Protein AF-A0A7S0QR11-F1 (afdb_monomer)

Nearest PDB structures (foldseek):
  3h2y-assembly1_A  TM=9.291E-01  e=6.447E-08  Bacillus anthracis str. Sterne
  3ec1-assembly2_B  TM=9.408E-01  e=3.119E-07  Geobacillus stearothermophilus
  6g15-assembly2_B  TM=7.613E-01  e=1.145E-02  Staphylococcus aureus subsp. aureus USA300
  6g14-assembly1_B  TM=7.555E-01  e=1.145E-02  Staphylococcus aureus subsp. aureus USA300
  6g15-assembly1_A  TM=7.524E-01  e=3.067E-02  Staphylococcus aureus subsp. aureus USA300

Foldseek 3Di:
DQDPVNVLVVLQVQLVDADEAEQEAELVPRVVRDDLCVCVSNPLHEYEYAHEPPVPDDPPDDPVVSQVVSQVVNCVSHHHNYPYYFYAYPVPRPRVVVVVVD

InterPro domains:
  IPR027417 P-loop containing nucleoside triphosphate hydrolase [G3DSA:3.40.50.300] (6-102)
  IPR027417 P-loop containing nucleoside triphosphate hydrolase [SSF52540] (10-97)
  IPR050896 Mitochondrial lipid metabolism GTPase [PTHR46434] (7-101)

Organism: NCBI:txid233186

pLDDT: mean 90.59, std 8.14, range [51.59, 98.06]

Radius of gyration: 13.82 Å; Cα contacts (8 Å, |Δi|>4): 142; chains: 1; bounding box: 33×37×30 Å

Secondary structure (DSSP, 8-state):
---HHHHHHHHTTGGGS---EEEEEESSSHHHHS-TTHHHHHTT--EEEEEE-GGGS-TT--HHHHHHHHHHHHHHHH---EEEEEE--TTT-TTHHHHHT-

Structure (mmCIF, N/CA/C/O backbone):
data_AF-A0A7S0QR11-F1
#
_entry.id   AF-A0A7S0QR11-F1
#
loop_
_atom_site.group_PDB
_atom_site.id
_atom_site.type_symbol
_atom_site.label_atom_id
_atom_site.label_alt_id
_atom_site.label_comp_id
_atom_site.label_asym_id
_atom_site.label_entity_id
_atom_site.label_seq_id
_atom_site.pdbx_PDB_ins_code
_atom_site.Cartn_x
_atom_site.Cartn_y
_atom_site.Cartn_z
_atom_site.occupancy
_atom_site.B_iso_or_equiv
_atom_site.auth_seq_id
_atom_site.auth_comp_id
_atom_site.auth_asym_id
_atom_site.auth_atom_id
_atom_site.pdbx_PDB_model_num
ATOM 1 N N . SER A 1 1 ? 22.951 -2.111 5.656 1.00 51.59 1 SER A N 1
ATOM 2 C CA . SER A 1 1 ? 21.994 -1.993 4.539 1.00 51.59 1 SER A CA 1
ATOM 3 C C . SER A 1 1 ? 21.884 -3.324 3.823 1.00 51.59 1 SER A C 1
ATOM 5 O O . SER A 1 1 ? 22.902 -3.844 3.385 1.00 51.59 1 SER A O 1
ATOM 7 N N . VAL A 1 2 ? 20.689 -3.913 3.750 1.00 56.50 2 VAL A N 1
ATOM 8 C CA . VAL A 1 2 ? 20.448 -5.098 2.910 1.00 56.50 2 VAL A CA 1
ATOM 9 C C . VAL A 1 2 ? 20.583 -4.653 1.454 1.00 56.50 2 VAL A C 1
ATOM 11 O O . VAL A 1 2 ? 19.963 -3.668 1.060 1.00 56.50 2 VAL A O 1
ATOM 14 N N . SER A 1 3 ? 21.428 -5.311 0.658 1.00 75.31 3 SER A N 1
ATOM 15 C CA . SER A 1 3 ? 21.555 -4.961 -0.760 1.00 75.31 3 SER A CA 1
ATOM 16 C C . SER A 1 3 ? 20.268 -5.318 -1.513 1.00 75.31 3 SER A C 1
ATOM 18 O O . SER A 1 3 ? 19.580 -6.281 -1.164 1.00 75.31 3 SER A O 1
ATOM 20 N N . ALA A 1 4 ? 19.955 -4.592 -2.589 1.00 68.56 4 ALA A N 1
ATOM 21 C CA . ALA A 1 4 ? 18.780 -4.872 -3.419 1.00 68.56 4 ALA A CA 1
ATOM 22 C C . ALA A 1 4 ? 18.723 -6.340 -3.900 1.00 68.56 4 ALA A C 1
ATOM 24 O O . ALA A 1 4 ? 17.645 -6.919 -4.024 1.00 68.56 4 ALA A O 1
ATOM 25 N N . SER A 1 5 ? 19.879 -6.981 -4.118 1.00 74.50 5 SER A N 1
ATOM 26 C CA . SER A 1 5 ? 19.950 -8.394 -4.507 1.00 74.50 5 SER A CA 1
ATOM 27 C C . SER A 1 5 ? 19.612 -9.354 -3.363 1.00 74.50 5 SER A C 1
ATOM 29 O O . SER A 1 5 ? 18.967 -10.373 -3.602 1.00 74.50 5 SER A O 1
ATOM 31 N N . ALA A 1 6 ? 19.993 -9.035 -2.124 1.00 78.69 6 ALA A N 1
ATOM 32 C CA . ALA A 1 6 ? 19.605 -9.816 -0.952 1.00 78.69 6 ALA A CA 1
ATOM 33 C C . ALA A 1 6 ? 18.097 -9.718 -0.685 1.00 78.69 6 ALA A C 1
ATOM 35 O O . ALA A 1 6 ? 17.455 -10.738 -0.451 1.00 78.69 6 ALA A O 1
ATOM 36 N N . PHE A 1 7 ? 17.518 -8.525 -0.828 1.00 75.00 7 PHE A N 1
ATOM 37 C CA . PHE A 1 7 ? 16.076 -8.319 -0.703 1.00 75.00 7 PHE A CA 1
ATOM 38 C C . PHE A 1 7 ? 15.278 -9.123 -1.745 1.00 75.00 7 PHE A C 1
ATOM 40 O O . PHE A 1 7 ? 14.345 -9.843 -1.400 1.00 75.00 7 PHE A O 1
ATOM 47 N N . ARG A 1 8 ? 15.707 -9.100 -3.016 1.00 75.94 8 ARG A N 1
ATOM 48 C CA . ARG A 1 8 ? 15.086 -9.909 -4.082 1.00 75.94 8 ARG A CA 1
ATOM 49 C C . ARG A 1 8 ? 15.140 -11.412 -3.794 1.00 75.94 8 ARG A C 1
ATOM 51 O O . ARG A 1 8 ? 14.172 -12.109 -4.073 1.00 75.94 8 ARG A O 1
ATOM 58 N N . ARG A 1 9 ? 16.240 -11.917 -3.220 1.00 82.19 9 ARG A N 1
ATOM 59 C CA . ARG A 1 9 ? 16.353 -13.338 -2.839 1.00 82.19 9 ARG A CA 1
ATOM 60 C C . ARG A 1 9 ? 15.390 -13.726 -1.721 1.00 82.19 9 ARG A C 1
ATOM 62 O O . ARG A 1 9 ? 14.831 -14.813 -1.784 1.00 82.19 9 ARG A O 1
ATOM 69 N N . LEU A 1 10 ? 15.174 -12.848 -0.740 1.00 82.56 10 LEU A N 1
ATOM 70 C CA . LEU A 1 10 ? 14.216 -13.091 0.345 1.00 82.56 10 LEU A CA 1
ATOM 71 C C . LEU A 1 10 ? 12.773 -13.171 -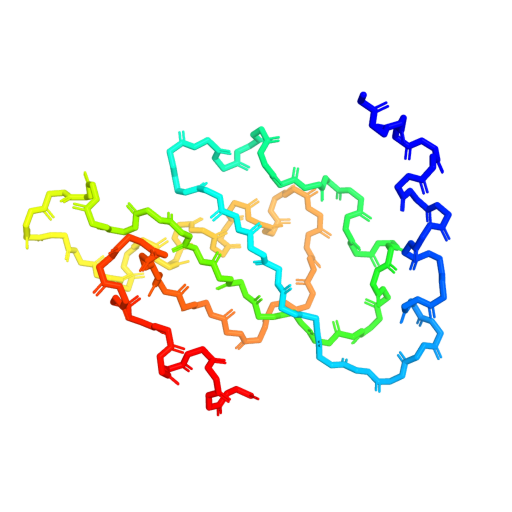0.165 1.00 82.56 10 LEU A C 1
ATOM 73 O O . LEU A 1 10 ? 11.987 -13.955 0.353 1.00 82.56 10 LEU A O 1
ATOM 77 N N . LEU A 1 11 ? 12.438 -12.389 -1.193 1.00 80.12 11 LEU A N 1
ATOM 78 C CA . LEU A 1 11 ? 11.094 -12.366 -1.771 1.00 80.12 11 LEU A CA 1
ATOM 79 C C . LEU A 1 11 ? 10.864 -13.412 -2.866 1.00 80.12 11 LEU A C 1
ATOM 81 O O . LEU A 1 11 ? 9.716 -13.702 -3.184 1.00 80.12 11 LEU A O 1
ATOM 85 N N . ALA A 1 12 ? 11.918 -14.010 -3.426 1.00 81.50 12 ALA A N 1
ATOM 86 C CA . ALA A 1 12 ? 11.794 -15.000 -4.497 1.00 81.50 12 ALA A CA 1
ATOM 87 C C . ALA A 1 12 ? 10.821 -16.163 -4.183 1.00 81.50 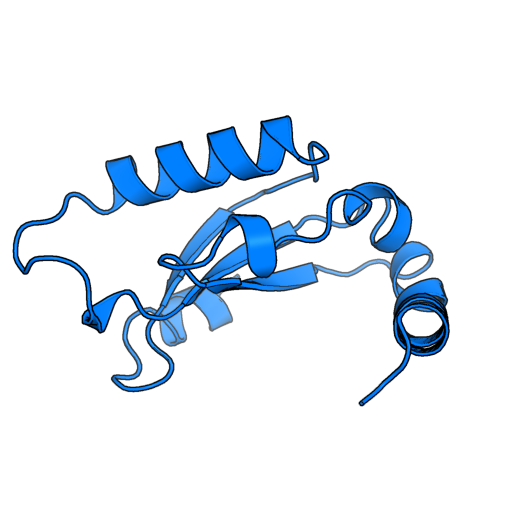12 ALA A C 1
ATOM 89 O O . ALA A 1 12 ? 10.071 -16.545 -5.084 1.00 81.50 12 ALA A O 1
ATOM 90 N N . PRO A 1 13 ? 10.754 -16.703 -2.946 1.00 86.75 13 PRO A N 1
ATOM 91 C CA . PRO A 1 13 ? 9.790 -17.749 -2.605 1.00 86.75 13 PRO A CA 1
ATOM 92 C C . PRO A 1 13 ? 8.336 -17.262 -2.553 1.00 86.75 13 PRO A C 1
ATOM 94 O O . PRO A 1 13 ? 7.436 -18.056 -2.811 1.00 86.75 13 PRO A O 1
ATOM 97 N N . VAL A 1 14 ? 8.095 -15.980 -2.245 1.00 86.62 14 VAL A N 1
ATOM 98 C CA . VAL A 1 14 ? 6.742 -15.417 -2.059 1.00 86.62 14 VAL A CA 1
ATOM 99 C C . VAL A 1 14 ? 5.915 -15.573 -3.330 1.00 86.62 14 VAL A C 1
ATOM 101 O O . VAL A 1 14 ? 4.761 -15.980 -3.262 1.00 86.62 14 VAL A O 1
ATOM 104 N N . ARG A 1 15 ? 6.528 -15.368 -4.502 1.00 86.50 15 ARG A N 1
ATOM 105 C CA . ARG A 1 15 ? 5.881 -15.576 -5.806 1.00 86.50 15 ARG A CA 1
ATOM 106 C C . ARG A 1 15 ? 5.273 -16.972 -5.976 1.00 86.50 15 ARG A C 1
ATOM 108 O O . ARG A 1 15 ? 4.258 -17.109 -6.648 1.00 86.50 15 ARG A O 1
ATOM 115 N N . ALA A 1 16 ? 5.929 -18.005 -5.448 1.00 87.56 16 ALA A N 1
ATOM 116 C CA . ALA A 1 16 ? 5.496 -19.395 -5.602 1.00 87.56 16 ALA A CA 1
ATOM 117 C C . ALA A 1 16 ? 4.482 -19.824 -4.529 1.00 87.56 16 ALA A C 1
ATOM 119 O O . ALA A 1 16 ? 3.856 -20.877 -4.654 1.00 87.56 16 ALA A O 1
ATOM 120 N N . GLN A 1 17 ? 4.329 -19.030 -3.470 1.00 90.06 17 GLN A N 1
ATOM 121 C CA . GLN A 1 17 ? 3.356 -19.273 -2.416 1.00 90.06 17 GLN A CA 1
ATOM 122 C C . GLN A 1 17 ? 2.005 -18.677 -2.804 1.00 90.06 17 GLN A C 1
ATOM 124 O O . GLN A 1 17 ? 1.936 -17.670 -3.503 1.00 90.06 17 GLN A O 1
ATOM 129 N N . ARG A 1 18 ? 0.926 -19.301 -2.324 1.00 91.31 18 ARG A N 1
ATOM 130 C CA . ARG A 1 18 ? -0.418 -18.720 -2.364 1.00 91.31 18 ARG A CA 1
ATOM 131 C C . ARG A 1 18 ? -0.635 -17.943 -1.076 1.00 91.31 18 ARG A C 1
ATOM 133 O O . ARG A 1 18 ? -0.868 -18.551 -0.034 1.00 91.31 18 ARG A O 1
ATOM 140 N N . CYS A 1 19 ? -0.533 -16.625 -1.145 1.00 92.88 19 CYS A N 1
ATOM 141 C CA . CYS A 1 19 ? -0.678 -15.756 0.015 1.00 92.88 19 CYS A CA 1
ATOM 142 C C . CYS A 1 19 ? -1.273 -14.399 -0.369 1.00 92.88 19 CYS A C 1
ATOM 144 O O . CYS A 1 19 ? -1.375 -14.047 -1.542 1.00 92.88 19 CYS A O 1
ATOM 146 N N . ILE A 1 20 ? -1.674 -13.632 0.641 1.00 93.81 20 ILE A N 1
ATOM 147 C CA . ILE A 1 20 ? -1.957 -12.206 0.495 1.00 93.81 20 ILE A CA 1
ATOM 148 C C . ILE A 1 20 ? -0.684 -11.455 0.876 1.00 93.81 20 ILE A C 1
ATOM 150 O O . ILE A 1 20 ? -0.077 -11.733 1.911 1.00 93.81 20 ILE A O 1
ATOM 154 N N . VAL A 1 21 ? -0.269 -10.508 0.039 1.00 93.81 21 VAL A N 1
ATOM 155 C CA . VAL A 1 21 ? 0.892 -9.66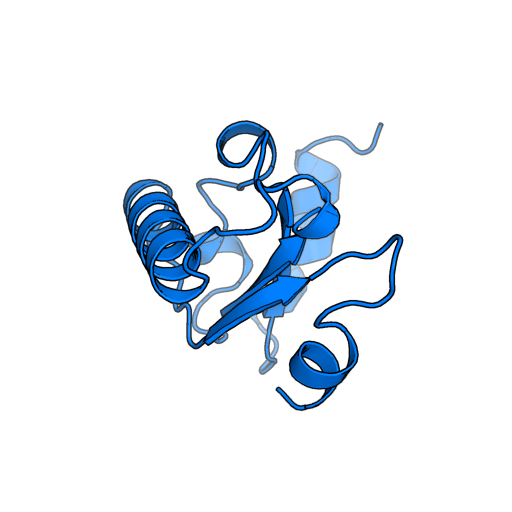4 0.319 1.00 93.81 21 VAL A CA 1
ATOM 156 C C . VAL A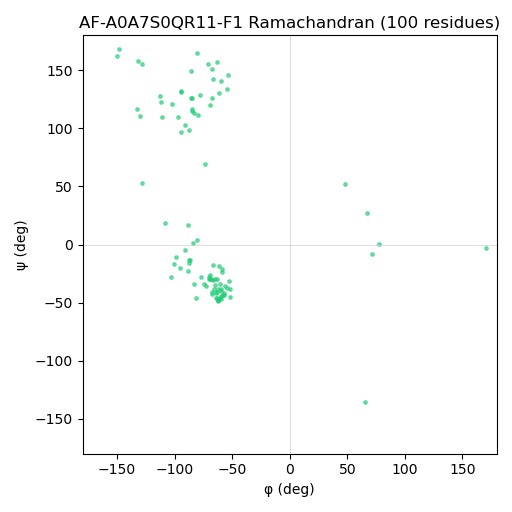 1 21 ? 0.416 -8.349 0.919 1.00 93.81 21 VAL A C 1
ATOM 158 O O . VAL A 1 21 ? -0.147 -7.506 0.225 1.00 93.81 21 VAL A O 1
ATOM 161 N N . CYS A 1 22 ? 0.683 -8.151 2.207 1.00 95.00 22 CYS A N 1
ATOM 162 C CA . CYS A 1 22 ? 0.571 -6.840 2.834 1.00 95.00 22 CYS A CA 1
ATOM 163 C C . CYS A 1 22 ? 1.822 -6.024 2.493 1.00 95.00 22 CYS A C 1
ATOM 165 O O . CYS A 1 22 ? 2.927 -6.355 2.932 1.00 95.00 22 CYS A O 1
ATOM 167 N N . TYR A 1 23 ? 1.661 -4.980 1.680 1.00 94.69 23 TYR A N 1
ATOM 168 C CA . TYR A 1 23 ? 2.762 -4.127 1.256 1.00 94.69 23 TYR A CA 1
ATOM 169 C C . TYR A 1 23 ? 2.653 -2.740 1.882 1.00 94.69 23 TYR A C 1
ATOM 171 O O . TYR A 1 23 ? 1.764 -1.954 1.552 1.00 94.69 23 TYR A O 1
ATOM 179 N N . VAL A 1 24 ? 3.571 -2.453 2.806 1.00 95.38 24 VAL A N 1
ATOM 180 C CA . VAL A 1 24 ? 3.614 -1.187 3.539 1.00 95.38 24 VAL A CA 1
ATOM 181 C C . VAL A 1 24 ? 4.384 -0.142 2.736 1.00 95.38 24 VAL A C 1
ATOM 183 O O . VAL A 1 24 ? 5.538 -0.364 2.373 1.00 95.38 24 VAL A O 1
ATOM 186 N N . VAL A 1 25 ? 3.757 1.008 2.500 1.00 95.00 25 VAL A N 1
ATOM 187 C CA . VAL A 1 25 ? 4.317 2.152 1.760 1.00 95.00 25 VAL A CA 1
ATOM 188 C C . VAL A 1 25 ? 4.174 3.431 2.577 1.00 95.00 25 VAL A C 1
ATOM 190 O O . VAL A 1 25 ? 3.296 3.526 3.432 1.00 95.00 25 VAL A O 1
ATOM 193 N N . ASP A 1 26 ? 5.030 4.421 2.337 1.00 94.75 26 ASP A N 1
ATOM 194 C CA . ASP A 1 26 ? 4.934 5.736 2.979 1.00 94.75 26 ASP A CA 1
ATOM 195 C C . ASP A 1 26 ? 4.154 6.701 2.081 1.00 94.75 26 ASP A C 1
ATOM 197 O O . ASP A 1 26 ? 4.439 6.798 0.889 1.00 94.75 26 ASP A O 1
ATOM 201 N N . ILE A 1 27 ? 3.181 7.429 2.630 1.00 94.94 27 ILE A N 1
ATOM 202 C CA . ILE A 1 27 ? 2.399 8.387 1.843 1.00 94.94 27 ILE A CA 1
ATOM 203 C C . ILE A 1 27 ? 3.210 9.616 1.395 1.00 94.94 27 ILE A C 1
ATOM 205 O O . ILE A 1 27 ? 2.929 10.168 0.334 1.00 94.94 27 ILE A O 1
ATOM 209 N N . PHE A 1 28 ? 4.225 10.040 2.155 1.00 93.81 28 PHE A N 1
ATOM 210 C CA . PHE A 1 28 ? 5.023 11.236 1.827 1.00 93.81 28 PHE A CA 1
ATOM 211 C C . PHE A 1 28 ? 6.209 10.936 0.918 1.00 93.81 28 PHE A C 1
ATOM 213 O O . PHE A 1 28 ? 6.693 11.832 0.231 1.00 93.81 28 PHE A O 1
ATOM 220 N N . ASP A 1 29 ? 6.660 9.683 0.903 1.00 93.44 29 ASP A N 1
ATOM 221 C CA . ASP A 1 29 ? 7.736 9.206 0.036 1.00 93.44 29 ASP A CA 1
ATOM 222 C C . ASP A 1 29 ? 7.298 7.949 -0.726 1.00 93.44 29 ASP A C 1
ATOM 224 O O . ASP A 1 29 ? 7.924 6.888 -0.682 1.00 93.44 29 ASP A O 1
ATOM 228 N N . PHE A 1 30 ? 6.154 8.045 -1.406 1.00 91.88 30 PHE A N 1
ATOM 229 C CA . PHE A 1 30 ? 5.571 6.896 -2.094 1.00 91.88 30 PHE A CA 1
ATOM 230 C C . PHE A 1 30 ? 6.495 6.365 -3.194 1.00 91.88 30 PHE A C 1
ATOM 232 O O . PHE A 1 30 ? 6.778 5.174 -3.241 1.00 91.88 30 PHE A O 1
ATOM 239 N N . HIS A 1 31 ? 7.028 7.241 -4.049 1.00 88.94 31 HIS A N 1
ATOM 240 C CA . HIS A 1 31 ? 7.910 6.827 -5.143 1.00 88.94 31 HIS A CA 1
ATOM 241 C C . HIS A 1 31 ? 9.250 6.253 -4.655 1.00 88.94 31 HIS A C 1
ATOM 243 O O . HIS A 1 31 ? 9.796 5.377 -5.320 1.00 88.94 31 HIS A O 1
ATOM 249 N N . GLY A 1 32 ? 9.771 6.711 -3.509 1.00 88.12 32 GLY A N 1
ATOM 250 C CA . GLY A 1 32 ? 10.983 6.156 -2.901 1.00 88.12 32 GLY A CA 1
ATOM 251 C C . GLY A 1 32 ? 10.751 4.826 -2.177 1.00 88.12 32 GLY A C 1
ATOM 252 O O . GLY A 1 32 ? 11.658 3.995 -2.110 1.00 88.12 32 GLY A O 1
ATOM 253 N N . THR A 1 33 ? 9.537 4.592 -1.665 1.00 87.75 33 THR A N 1
ATOM 254 C CA . THR A 1 33 ? 9.183 3.366 -0.925 1.00 87.75 33 THR A CA 1
ATOM 255 C C . THR A 1 33 ? 8.533 2.281 -1.782 1.00 87.75 33 THR A C 1
ATOM 257 O O . THR A 1 33 ? 8.570 1.105 -1.404 1.00 87.75 33 THR A O 1
ATOM 260 N N . PHE A 1 34 ? 7.978 2.638 -2.941 1.00 89.44 34 PHE A N 1
ATOM 261 C CA . PHE A 1 34 ? 7.346 1.707 -3.866 1.00 89.44 34 PHE A CA 1
ATOM 262 C C . PHE A 1 34 ? 8.371 1.048 -4.796 1.00 89.44 34 PHE A C 1
ATOM 264 O O . PHE A 1 34 ? 9.116 1.714 -5.510 1.00 89.44 34 PHE A O 1
ATOM 271 N N . LEU A 1 35 ? 8.384 -0.283 -4.834 1.00 86.31 35 LEU A N 1
ATOM 272 C CA . LEU A 1 35 ? 9.258 -1.063 -5.706 1.00 86.31 35 LEU A CA 1
ATOM 273 C C . LEU A 1 35 ? 8.629 -1.223 -7.098 1.00 86.31 35 LEU A C 1
ATOM 275 O O . LEU A 1 35 ? 7.617 -1.916 -7.212 1.00 86.31 35 LEU A O 1
ATOM 279 N N . PRO A 1 36 ? 9.238 -0.690 -8.174 1.00 80.62 36 PRO A N 1
ATOM 280 C CA . PRO A 1 36 ? 8.639 -0.754 -9.511 1.00 80.62 36 PRO A CA 1
ATOM 281 C C . PRO A 1 36 ? 8.413 -2.191 -10.020 1.00 80.62 36 PRO A C 1
ATOM 283 O O . PRO A 1 36 ? 7.424 -2.511 -10.668 1.00 80.62 36 PRO A O 1
ATOM 286 N N . ASP A 1 37 ? 9.304 -3.114 -9.659 1.00 81.81 37 ASP A N 1
ATOM 287 C CA . ASP A 1 37 ? 9.213 -4.524 -10.054 1.00 81.81 37 ASP A CA 1
ATOM 288 C C . ASP A 1 37 ? 8.382 -5.387 -9.079 1.00 81.81 37 ASP A C 1
ATOM 290 O O . ASP A 1 37 ? 8.496 -6.616 -9.111 1.00 81.81 37 ASP A O 1
ATOM 294 N N . LEU A 1 38 ? 7.562 -4.799 -8.194 1.00 86.00 38 LEU A N 1
ATOM 295 C CA . LEU A 1 38 ? 6.824 -5.553 -7.167 1.00 86.00 38 LEU A CA 1
ATOM 296 C C . LEU A 1 38 ? 6.023 -6.718 -7.762 1.00 86.00 38 LEU A C 1
ATOM 298 O O . LEU A 1 38 ? 6.118 -7.837 -7.266 1.00 86.00 38 LEU A O 1
ATOM 302 N N . THR A 1 39 ? 5.305 -6.488 -8.862 1.00 87.00 39 THR A N 1
ATOM 303 C CA . THR A 1 39 ? 4.496 -7.505 -9.558 1.00 87.00 39 THR A CA 1
ATOM 304 C C . THR A 1 39 ? 5.322 -8.727 -9.964 1.00 87.00 39 THR A C 1
ATOM 306 O O . THR A 1 39 ? 4.858 -9.859 -9.856 1.00 87.00 39 THR A O 1
ATOM 309 N N . ARG A 1 40 ? 6.591 -8.540 -10.355 1.00 87.25 40 ARG A N 1
ATOM 310 C CA . ARG A 1 40 ? 7.497 -9.658 -10.676 1.00 87.25 40 ARG A CA 1
ATOM 311 C C . ARG A 1 40 ? 7.894 -10.462 -9.438 1.00 87.25 40 ARG A C 1
ATOM 313 O O . ARG A 1 40 ? 8.174 -11.652 -9.560 1.00 87.25 40 ARG A O 1
ATOM 320 N N . LEU A 1 41 ? 7.945 -9.816 -8.274 1.00 87.19 41 LEU A N 1
ATOM 321 C CA . LEU A 1 41 ? 8.330 -10.429 -7.002 1.00 87.19 41 LEU A CA 1
ATOM 322 C C . LEU A 1 41 ? 7.169 -11.164 -6.330 1.00 87.19 41 LEU A C 1
ATOM 324 O O . LEU A 1 41 ? 7.404 -12.184 -5.693 1.00 87.19 41 LEU A O 1
ATOM 328 N N . VAL A 1 42 ? 5.938 -10.668 -6.474 1.00 90.62 42 VAL A N 1
ATOM 329 C CA . VAL A 1 42 ? 4.756 -11.242 -5.807 1.00 90.62 42 VAL A CA 1
ATOM 330 C C . VAL A 1 42 ? 3.909 -12.127 -6.724 1.00 90.62 42 VAL A C 1
ATOM 332 O O . VAL A 1 42 ? 3.145 -12.948 -6.224 1.00 90.62 42 VAL A O 1
ATOM 335 N N . GLY A 1 43 ? 4.077 -12.032 -8.047 1.00 89.69 43 GLY A N 1
ATOM 336 C CA . GLY A 1 43 ? 3.302 -12.809 -9.017 1.00 89.69 43 GLY A CA 1
ATOM 337 C C . GLY A 1 43 ? 1.819 -12.439 -8.999 1.00 89.69 43 GLY A C 1
ATOM 338 O O . GLY A 1 43 ? 1.471 -11.263 -8.942 1.00 89.69 43 GLY A O 1
ATOM 339 N N . ASP A 1 44 ? 0.954 -13.455 -9.020 1.00 91.31 44 ASP A N 1
ATOM 340 C CA . ASP A 1 44 ? -0.508 -13.290 -9.028 1.00 91.31 44 ASP A CA 1
ATOM 341 C C . ASP A 1 44 ? -1.113 -13.104 -7.627 1.00 91.31 44 ASP A C 1
ATOM 343 O O . ASP A 1 44 ? -2.339 -12.999 -7.474 1.00 91.31 44 ASP A O 1
ATOM 347 N N . ASN A 1 45 ? -0.267 -13.077 -6.590 1.00 94.31 45 ASN A N 1
ATOM 348 C CA . ASN A 1 45 ? -0.731 -12.889 -5.226 1.00 94.31 45 ASN A CA 1
ATOM 349 C C . ASN A 1 45 ? -1.426 -11.523 -5.089 1.00 94.31 45 ASN A C 1
ATOM 351 O O . ASN A 1 45 ? -0.879 -10.505 -5.527 1.00 94.31 45 ASN A O 1
ATOM 355 N N . PRO A 1 46 ? -2.637 -11.479 -4.503 1.00 95.25 46 PRO A N 1
ATOM 356 C CA . PRO A 1 46 ? -3.304 -10.221 -4.205 1.00 95.25 46 PRO A CA 1
ATOM 357 C C . PRO A 1 46 ? -2.451 -9.371 -3.261 1.00 95.25 46 PRO A C 1
ATOM 359 O O . PRO A 1 46 ? -1.836 -9.882 -2.321 1.00 95.25 46 PRO A O 1
ATOM 362 N N . VAL A 1 47 ? -2.441 -8.066 -3.511 1.00 95.44 47 VAL A N 1
ATOM 363 C CA . VAL A 1 47 ? -1.693 -7.091 -2.719 1.00 95.44 47 VAL A CA 1
ATOM 364 C C . VAL A 1 47 ? -2.666 -6.190 -1.970 1.00 95.44 47 VAL A C 1
ATOM 366 O O . VAL A 1 47 ? -3.546 -5.580 -2.576 1.00 95.44 47 VAL A O 1
ATOM 369 N N . VAL A 1 48 ? -2.481 -6.064 -0.662 1.00 97.44 48 VAL A N 1
ATOM 370 C CA . VAL A 1 48 ? -3.118 -5.020 0.146 1.00 97.44 48 VAL A CA 1
ATOM 371 C C . VAL A 1 48 ? -2.077 -3.941 0.403 1.00 97.44 4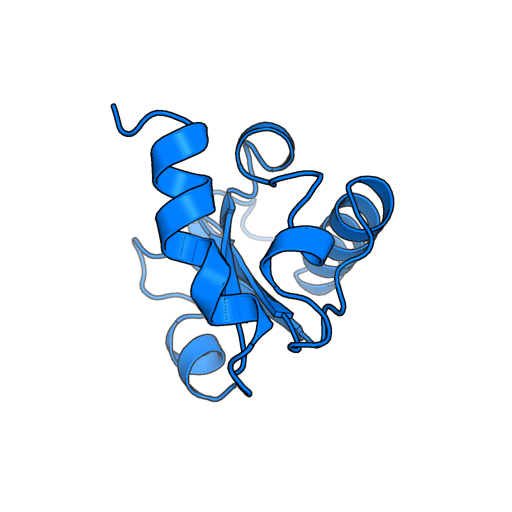8 VAL A C 1
ATOM 373 O O . VAL A 1 48 ? -1.012 -4.219 0.958 1.00 97.44 48 VAL A O 1
ATOM 376 N N . LEU A 1 49 ? -2.362 -2.709 -0.018 1.00 96.94 49 LEU A N 1
ATOM 377 C CA . LEU A 1 49 ? -1.475 -1.575 0.238 1.00 96.94 49 LEU A CA 1
ATOM 378 C C . LEU A 1 49 ? -1.765 -0.991 1.621 1.00 96.94 49 LEU A C 1
ATOM 380 O O . LEU A 1 49 ? -2.835 -0.427 1.848 1.00 96.94 49 LEU A O 1
ATOM 384 N N . ALA A 1 50 ? -0.797 -1.093 2.526 1.00 97.88 50 ALA A N 1
ATOM 385 C CA . ALA A 1 50 ? -0.824 -0.457 3.836 1.00 97.88 50 ALA A CA 1
ATOM 386 C C . ALA A 1 50 ? -0.088 0.888 3.763 1.00 97.88 50 ALA A C 1
ATOM 388 O O . ALA A 1 50 ? 1.138 0.967 3.833 1.00 97.88 50 ALA A O 1
ATOM 389 N N . VAL A 1 51 ? -0.844 1.964 3.584 1.00 97.81 51 VAL A N 1
ATOM 390 C CA . VAL A 1 51 ? -0.320 3.314 3.366 1.00 97.81 51 VAL A CA 1
ATOM 391 C C . VAL A 1 51 ? -0.080 3.982 4.713 1.00 97.81 51 VAL A C 1
ATOM 393 O O . VAL A 1 51 ? -1.007 4.466 5.359 1.00 97.81 51 VAL A O 1
ATOM 396 N N . ASN A 1 52 ? 1.168 3.960 5.161 1.00 98.06 52 ASN A N 1
ATOM 397 C CA . ASN A 1 52 ? 1.580 4.402 6.482 1.00 98.06 52 ASN A CA 1
ATOM 398 C C . ASN A 1 52 ? 1.733 5.931 6.584 1.00 98.06 52 ASN A C 1
ATOM 400 O O . ASN A 1 52 ? 1.842 6.635 5.581 1.00 98.06 52 ASN A O 1
ATOM 404 N N . LYS A 1 53 ? 1.805 6.417 7.830 1.00 96.62 53 LYS A N 1
ATOM 405 C CA . LYS A 1 53 ? 1.928 7.831 8.229 1.00 96.62 53 LYS A CA 1
ATOM 406 C C . LYS A 1 53 ? 0.702 8.691 7.917 1.00 96.62 53 LYS A C 1
ATOM 408 O O . LYS A 1 53 ? 0.811 9.907 7.775 1.00 96.62 53 LYS A O 1
ATOM 413 N N . ALA A 1 54 ? -0.482 8.083 7.868 1.00 96.25 54 ALA A N 1
ATOM 414 C CA . ALA A 1 54 ? -1.732 8.813 7.664 1.00 96.25 54 ALA A CA 1
ATOM 415 C C . ALA A 1 54 ? -2.003 9.885 8.744 1.00 96.25 54 ALA A C 1
ATOM 417 O O . ALA A 1 54 ? -2.749 10.826 8.496 1.00 96.25 54 ALA A O 1
ATOM 418 N N . ASP A 1 55 ? -1.379 9.781 9.923 1.00 95.25 55 ASP A N 1
ATOM 419 C CA . ASP A 1 55 ? -1.461 10.775 11.003 1.00 95.25 55 ASP A CA 1
ATOM 420 C C . ASP A 1 55 ? -0.821 12.130 10.670 1.00 95.25 55 ASP A C 1
ATOM 422 O O . ASP A 1 55 ? -1.112 13.120 11.336 1.00 95.25 55 ASP A O 1
ATOM 426 N N . LEU A 1 56 ? 0.035 12.186 9.650 1.00 95.94 56 LEU A N 1
ATOM 427 C CA . LEU A 1 56 ? 0.682 13.422 9.209 1.00 95.94 56 LEU A CA 1
ATOM 428 C C . LEU A 1 56 ? -0.123 14.159 8.122 1.00 95.94 56 LEU A C 1
ATOM 430 O O . LEU A 1 56 ? 0.275 15.245 7.699 1.00 95.94 56 LEU A O 1
ATOM 434 N N . LEU A 1 57 ? -1.226 13.579 7.637 1.00 95.38 57 LEU A N 1
ATOM 435 C CA . LEU A 1 57 ? -2.117 14.242 6.685 1.00 95.38 57 LEU A CA 1
ATOM 436 C C . LEU A 1 57 ? -2.904 15.381 7.373 1.00 95.38 57 LEU A C 1
ATOM 438 O O . LEU A 1 57 ? -3.114 15.339 8.590 1.00 95.38 57 LEU A O 1
ATOM 442 N N . PRO A 1 58 ? -3.366 16.404 6.622 1.00 94.50 58 PRO A N 1
ATOM 443 C CA . PRO A 1 58 ? -4.244 17.452 7.155 1.00 94.50 58 PRO A CA 1
ATOM 444 C C . PRO A 1 58 ? -5.482 16.850 7.819 1.00 94.50 58 PRO A C 1
ATOM 446 O O . PRO A 1 58 ? -5.976 15.841 7.343 1.00 94.50 58 PRO A O 1
ATOM 449 N N . ARG A 1 59 ? -6.024 17.448 8.886 1.00 88.31 59 ARG A N 1
ATOM 450 C CA . ARG A 1 59 ? -7.124 16.840 9.672 1.00 88.31 59 ARG A CA 1
ATOM 451 C C . ARG A 1 59 ? -8.397 16.536 8.869 1.00 88.31 59 ARG A C 1
ATOM 453 O O . ARG A 1 59 ? -9.184 15.693 9.283 1.00 88.31 59 ARG A O 1
ATOM 460 N N . ASP A 1 60 ? -8.598 17.231 7.762 1.00 92.12 60 ASP A N 1
ATOM 461 C CA . ASP A 1 60 ? -9.788 17.253 6.913 1.00 92.12 60 ASP A CA 1
ATOM 462 C C . ASP A 1 60 ? -9.590 16.541 5.561 1.00 92.12 60 ASP A C 1
ATOM 464 O O . ASP A 1 60 ? -10.357 16.745 4.620 1.00 92.12 60 ASP A O 1
ATOM 468 N N . TYR A 1 61 ? -8.568 15.691 5.438 1.00 94.19 61 TYR A N 1
ATOM 469 C CA . TYR A 1 61 ? -8.329 14.949 4.203 1.00 94.19 61 TYR A CA 1
ATOM 470 C C . TYR A 1 61 ? -9.438 13.921 3.893 1.00 94.19 61 TYR A C 1
ATOM 472 O O . TYR A 1 61 ? -9.944 13.217 4.769 1.00 94.19 61 TYR A O 1
ATOM 480 N N . GLU A 1 62 ? -9.773 13.765 2.609 1.00 96.00 62 GLU A N 1
ATOM 481 C CA . GLU A 1 62 ? -10.667 12.701 2.140 1.00 96.00 62 GLU A CA 1
ATOM 482 C C . GLU A 1 62 ? -9.874 11.398 1.945 1.00 96.00 62 GLU A C 1
ATOM 484 O O . GLU A 1 62 ? -9.033 11.298 1.047 1.00 96.00 62 GLU A O 1
ATOM 489 N N . GLN A 1 63 ? -10.160 10.376 2.758 1.00 95.00 63 GLN A N 1
ATOM 490 C CA . GLN A 1 63 ? -9.457 9.088 2.692 1.00 95.00 63 GLN A CA 1
ATOM 491 C C . GLN A 1 63 ? -9.548 8.434 1.308 1.00 95.00 63 GLN A C 1
ATOM 493 O O . GLN A 1 63 ? -8.549 7.927 0.799 1.00 95.00 63 GLN A O 1
ATOM 498 N N . GLU A 1 64 ? -10.720 8.475 0.674 1.00 96.31 64 GLU A N 1
ATOM 499 C CA . GLU A 1 64 ? -10.941 7.847 -0.633 1.00 96.31 64 GLU A CA 1
ATOM 500 C C . GLU A 1 64 ? -10.167 8.549 -1.758 1.00 96.31 64 GLU A C 1
ATOM 502 O O . GLU A 1 64 ? -9.712 7.900 -2.701 1.00 96.31 64 GLU A O 1
ATOM 507 N N . ARG A 1 65 ? -9.911 9.857 -1.655 1.00 96.69 65 ARG A N 1
ATOM 508 C CA . ARG A 1 65 ? -9.031 10.575 -2.588 1.00 96.69 65 ARG A CA 1
ATOM 509 C C . ARG A 1 65 ? -7.581 10.137 -2.450 1.00 96.69 65 ARG A C 1
ATOM 511 O O . ARG A 1 65 ? -6.921 9.928 -3.466 1.00 96.69 65 ARG A O 1
ATOM 518 N N . VAL A 1 66 ? -7.095 9.968 -1.220 1.00 96.31 66 VAL A N 1
ATOM 519 C CA . VAL A 1 66 ? -5.729 9.482 -0.967 1.00 96.31 66 VAL A CA 1
ATOM 520 C C . VAL A 1 66 ? -5.565 8.060 -1.497 1.00 96.31 66 VAL A C 1
ATOM 522 O O . VAL A 1 66 ? -4.615 7.789 -2.226 1.00 96.31 66 VAL A O 1
ATOM 525 N N . LYS A 1 67 ? -6.520 7.167 -1.214 1.00 96.56 67 LYS A N 1
ATOM 526 C CA . LYS A 1 67 ? -6.498 5.792 -1.734 1.00 96.56 67 LYS A CA 1
ATOM 527 C C . LYS A 1 67 ? -6.501 5.749 -3.257 1.00 96.56 67 LYS A C 1
ATOM 529 O O . LYS A 1 67 ? -5.667 5.060 -3.833 1.00 96.56 67 LYS A O 1
ATOM 534 N N . ARG A 1 68 ? -7.377 6.520 -3.913 1.00 96.62 68 ARG A N 1
ATOM 535 C CA . ARG A 1 68 ? -7.421 6.611 -5.382 1.00 96.62 68 ARG A CA 1
ATOM 536 C C . ARG A 1 68 ? -6.092 7.083 -5.964 1.00 96.62 68 ARG A C 1
ATOM 538 O O . ARG A 1 68 ? -5.628 6.514 -6.947 1.00 96.62 68 ARG A O 1
ATOM 545 N N . TRP A 1 69 ? -5.470 8.090 -5.351 1.00 95.81 69 TRP A N 1
ATOM 546 C CA . TRP A 1 69 ? -4.149 8.559 -5.770 1.00 95.81 69 TRP A CA 1
ATOM 547 C C . TRP A 1 69 ? -3.080 7.468 -5.616 1.00 95.81 69 TRP A C 1
ATOM 549 O O . TRP A 1 69 ? -2.358 7.197 -6.572 1.00 95.81 69 TRP A O 1
ATOM 559 N N . VAL A 1 70 ? -3.029 6.788 -4.465 1.00 95.38 70 VAL A N 1
ATOM 560 C CA . VAL A 1 70 ? -2.082 5.685 -4.222 1.00 95.38 70 VAL A CA 1
ATOM 561 C C . VAL A 1 70 ? -2.272 4.556 -5.233 1.00 95.38 70 VAL A C 1
ATOM 563 O O . VAL A 1 70 ? -1.298 4.046 -5.780 1.00 95.38 70 VAL A O 1
ATOM 566 N N . GLN A 1 71 ? -3.516 4.166 -5.507 1.00 94.38 71 GLN A N 1
ATOM 567 C CA . GLN A 1 71 ? -3.830 3.105 -6.464 1.00 94.38 71 GLN A CA 1
ATOM 568 C C . GLN A 1 71 ? -3.409 3.481 -7.887 1.00 94.38 71 GLN A C 1
ATOM 570 O O . GLN A 1 71 ? -2.839 2.648 -8.591 1.00 94.38 71 GLN A O 1
ATOM 575 N N . ALA A 1 72 ? -3.642 4.731 -8.300 1.00 94.25 72 ALA A N 1
ATOM 576 C CA . ALA A 1 72 ? -3.176 5.236 -9.587 1.00 94.25 72 ALA A CA 1
ATOM 577 C C . ALA A 1 72 ? -1.640 5.214 -9.671 1.00 94.25 72 ALA A C 1
ATOM 579 O O . ALA A 1 72 ? -1.088 4.638 -10.604 1.00 94.25 72 A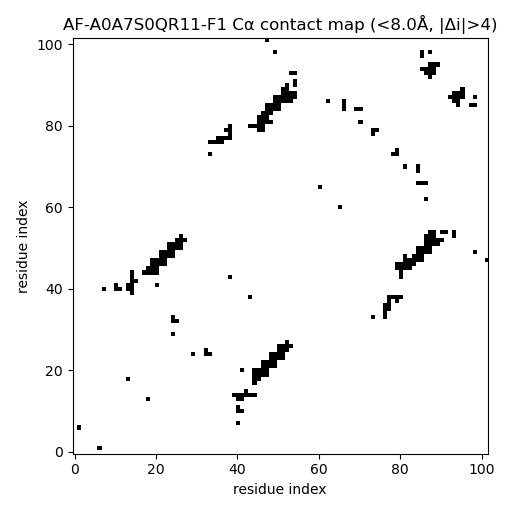LA A O 1
ATOM 580 N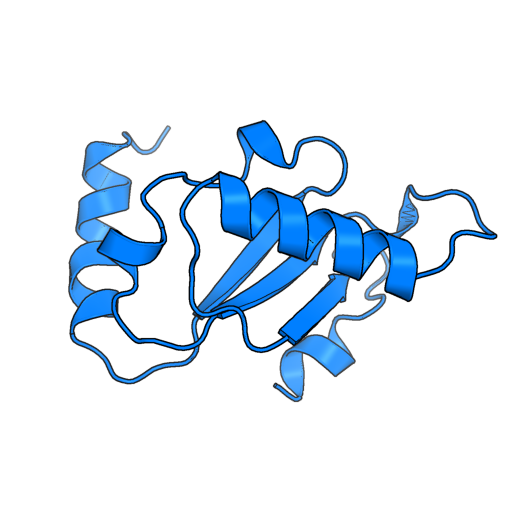 N . ALA A 1 73 ? -0.949 5.727 -8.651 1.00 92.69 73 ALA A N 1
ATOM 581 C CA . ALA A 1 73 ? 0.511 5.737 -8.611 1.00 92.69 73 ALA A CA 1
ATOM 582 C C . ALA A 1 73 ? 1.113 4.315 -8.598 1.00 92.69 73 ALA A C 1
ATOM 584 O O . ALA A 1 73 ? 2.084 4.040 -9.300 1.00 92.69 73 ALA A O 1
ATOM 585 N N . ALA A 1 74 ? 0.517 3.379 -7.851 1.00 92.50 74 ALA A N 1
ATOM 586 C CA . ALA A 1 74 ? 0.920 1.971 -7.847 1.00 92.50 74 ALA A CA 1
ATOM 587 C C . ALA A 1 74 ? 0.733 1.315 -9.224 1.00 92.50 74 ALA A C 1
ATOM 589 O O . ALA A 1 74 ? 1.561 0.507 -9.659 1.00 92.50 74 ALA A O 1
ATOM 590 N N . LYS A 1 75 ? -0.354 1.666 -9.923 1.00 90.56 75 LYS A N 1
ATOM 591 C CA . LYS A 1 75 ? -0.620 1.189 -11.279 1.00 90.56 75 LYS A CA 1
ATOM 592 C C . LYS A 1 75 ? 0.473 1.647 -12.243 1.00 90.56 75 LYS A C 1
ATOM 594 O O . LYS A 1 75 ? 1.017 0.805 -12.959 1.00 90.56 75 LYS A O 1
ATOM 599 N N . ASP A 1 76 ? 0.847 2.921 -12.183 1.00 89.94 76 ASP A N 1
ATOM 600 C CA . ASP A 1 76 ? 1.871 3.517 -13.047 1.00 89.94 76 ASP A CA 1
ATOM 601 C C . ASP A 1 76 ? 3.274 2.934 -12.806 1.00 89.94 76 ASP A C 1
ATOM 603 O O . ASP A 1 76 ? 4.076 2.841 -13.734 1.00 89.94 76 ASP A O 1
ATOM 607 N N . LEU A 1 77 ? 3.574 2.495 -11.578 1.00 86.69 77 LEU A N 1
ATOM 608 C CA . LEU A 1 77 ? 4.899 1.986 -11.206 1.00 86.69 77 LEU A CA 1
ATOM 609 C C . LEU A 1 77 ? 5.108 0.489 -11.454 1.00 86.69 77 LEU A C 1
ATOM 611 O O . LEU A 1 77 ? 6.247 0.039 -11.405 1.00 86.69 77 LEU A O 1
ATOM 615 N N . GLY A 1 78 ? 4.057 -0.288 -11.715 1.00 80.44 78 GLY A N 1
ATOM 616 C CA . GLY A 1 78 ? 4.210 -1.735 -11.913 1.00 80.44 78 GLY A CA 1
ATOM 617 C C . GLY A 1 78 ? 2.920 -2.546 -11.975 1.00 80.44 78 GLY A C 1
ATOM 618 O O . GLY A 1 78 ? 2.985 -3.756 -12.197 1.00 80.44 78 GLY A O 1
ATOM 619 N N . SER A 1 79 ? 1.757 -1.910 -11.791 1.00 81.75 79 SER A N 1
ATOM 620 C CA . SER A 1 79 ? 0.434 -2.548 -11.867 1.00 81.75 79 SER A CA 1
ATOM 621 C C . SER A 1 79 ? 0.309 -3.860 -11.069 1.00 81.75 79 SER A C 1
ATOM 623 O O . SER A 1 79 ? -0.121 -4.871 -11.630 1.00 81.75 79 SER A O 1
ATOM 625 N N . PRO A 1 80 ? 0.672 -3.890 -9.768 1.00 84.69 80 PRO A N 1
ATOM 626 C CA . PRO A 1 80 ? 0.397 -5.061 -8.943 1.00 84.69 80 PRO A CA 1
ATOM 627 C C . PRO A 1 80 ? -1.113 -5.284 -8.817 1.00 84.69 80 PRO A C 1
ATOM 629 O O . PRO A 1 80 ? -1.910 -4.353 -8.957 1.00 84.69 80 PRO A O 1
ATOM 632 N N . ARG A 1 81 ? -1.517 -6.522 -8.510 1.00 92.19 81 ARG A N 1
ATOM 633 C CA . ARG A 1 81 ? -2.920 -6.889 -8.271 1.00 92.19 81 ARG A CA 1
ATOM 634 C C . ARG A 1 81 ? -3.394 -6.361 -6.911 1.00 92.19 81 ARG A C 1
ATOM 636 O O . ARG A 1 81 ? -3.593 -7.129 -5.972 1.00 92.19 81 ARG A O 1
ATOM 643 N N . VAL A 1 82 ? -3.530 -5.041 -6.798 1.00 94.50 82 VAL A N 1
ATOM 644 C CA . VAL A 1 82 ? -4.016 -4.373 -5.587 1.00 94.50 82 VAL A CA 1
ATOM 645 C C . VAL A 1 82 ? -5.494 -4.694 -5.398 1.00 94.50 82 VAL A C 1
ATOM 647 O O . VAL A 1 82 ? -6.301 -4.393 -6.275 1.00 94.50 82 VAL A O 1
ATOM 650 N N . VAL A 1 83 ? -5.837 -5.313 -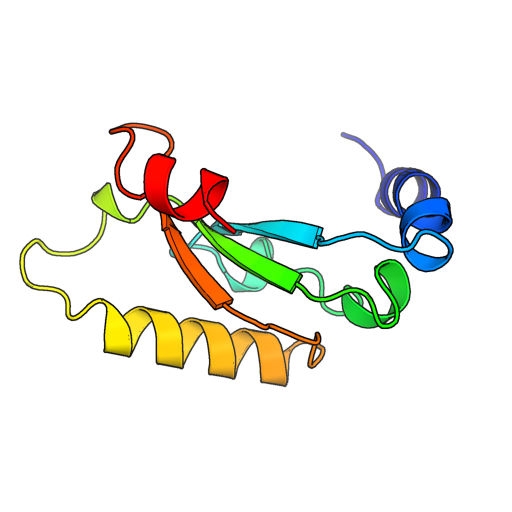4.269 1.00 95.75 83 VAL A N 1
ATOM 651 C CA . VAL A 1 83 ? -7.221 -5.683 -3.927 1.00 95.75 83 VAL A CA 1
ATOM 652 C C . VAL A 1 83 ? -7.850 -4.749 -2.896 1.00 95.75 83 VAL A C 1
ATOM 654 O O . VAL A 1 83 ? -9.059 -4.555 -2.937 1.00 95.75 83 VAL A O 1
ATOM 657 N N . ASP A 1 84 ? -7.044 -4.126 -2.032 1.00 96.12 84 ASP A N 1
ATOM 658 C CA . ASP A 1 84 ? -7.488 -3.062 -1.126 1.00 96.12 84 ASP A CA 1
ATOM 659 C C . ASP A 1 84 ? -6.340 -2.082 -0.823 1.00 96.12 84 ASP A C 1
ATOM 661 O O . ASP A 1 84 ? -5.153 -2.350 -1.051 1.00 96.12 84 ASP A O 1
ATOM 665 N N . THR A 1 85 ? -6.694 -0.902 -0.327 1.00 97.44 85 THR A N 1
ATOM 666 C CA . THR A 1 85 ? -5.767 0.114 0.166 1.00 97.44 85 THR A CA 1
ATOM 667 C C . THR A 1 85 ? -6.254 0.630 1.513 1.00 97.44 85 THR A C 1
ATOM 669 O O . THR A 1 85 ? -7.301 1.275 1.624 1.00 97.44 85 THR A O 1
ATOM 672 N N . VAL A 1 86 ? -5.453 0.390 2.546 1.00 97.94 86 VAL A N 1
ATOM 673 C CA . VAL A 1 86 ? -5.745 0.772 3.925 1.00 97.94 86 VAL A CA 1
ATOM 674 C C . VAL A 1 86 ? -4.774 1.866 4.344 1.00 97.94 86 VAL A C 1
ATOM 676 O O . VAL A 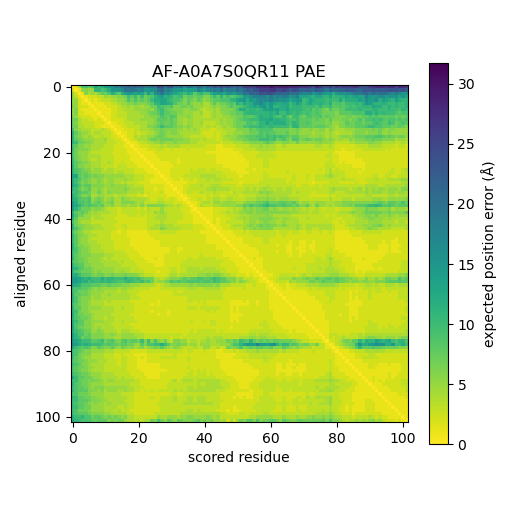1 86 ? -3.560 1.692 4.290 1.00 97.94 86 VAL A O 1
ATOM 679 N N . LEU A 1 87 ? -5.311 3.010 4.765 1.00 97.88 87 LEU A N 1
ATOM 680 C CA . LEU A 1 87 ? -4.511 4.062 5.381 1.00 97.88 87 LEU A CA 1
ATOM 681 C C . LEU A 1 87 ? -4.231 3.672 6.828 1.00 97.88 87 LEU A C 1
ATOM 683 O O . LEU A 1 87 ? -5.164 3.356 7.565 1.00 97.88 87 LEU A O 1
ATOM 687 N N . VAL A 1 88 ? -2.965 3.708 7.227 1.00 98.06 88 VAL A N 1
ATOM 688 C CA . VAL A 1 88 ? -2.527 3.311 8.563 1.00 98.06 88 VAL A CA 1
ATOM 689 C C . VAL A 1 88 ? -1.597 4.346 9.183 1.00 98.06 88 VAL A C 1
ATOM 691 O O . VAL A 1 88 ? -0.945 5.143 8.505 1.00 98.06 88 VAL A O 1
ATOM 694 N N . SER A 1 89 ? -1.513 4.326 10.506 1.00 97.50 89 SER A N 1
ATOM 695 C CA . SER A 1 89 ? -0.441 4.977 11.247 1.00 97.50 89 SER A CA 1
ATOM 696 C C . SER A 1 89 ? 0.132 3.987 12.241 1.00 97.50 89 SER A C 1
ATOM 698 O O . SER A 1 89 ? -0.498 3.669 13.249 1.00 97.50 89 SER A O 1
ATOM 700 N N . GLY A 1 90 ? 1.365 3.543 11.996 1.00 95.44 90 GLY A N 1
ATOM 701 C CA . GLY A 1 90 ? 2.101 2.746 12.979 1.00 95.44 90 GLY A CA 1
ATOM 702 C C . GLY A 1 90 ? 2.356 3.495 14.294 1.00 95.44 90 GLY A C 1
ATOM 703 O O . GLY A 1 90 ? 2.619 2.865 15.311 1.00 95.44 90 GLY A O 1
ATOM 704 N N . ARG A 1 91 ? 2.253 4.834 14.294 1.00 96.94 91 ARG A N 1
ATOM 705 C CA . ARG A 1 91 ? 2.440 5.669 15.486 1.00 96.94 91 ARG A CA 1
ATOM 706 C C . ARG A 1 91 ? 1.189 5.729 16.357 1.00 96.94 91 ARG A C 1
ATOM 708 O O . ARG A 1 91 ? 1.303 5.649 17.575 1.00 96.94 91 ARG A O 1
ATOM 715 N N . THR A 1 92 ? 0.020 5.937 15.754 1.00 96.94 92 THR A N 1
ATOM 716 C CA . THR A 1 92 ? -1.236 6.132 16.501 1.00 96.94 92 THR A CA 1
ATOM 717 C C . THR A 1 92 ? -2.087 4.868 16.583 1.00 96.94 92 THR A C 1
ATOM 719 O O . THR A 1 92 ? -3.066 4.843 17.322 1.00 96.94 92 THR A O 1
ATOM 722 N N . GLY A 1 93 ? -1.747 3.830 15.815 1.00 96.50 93 GLY A N 1
ATOM 723 C CA . GLY A 1 93 ? -2.567 2.630 15.650 1.00 96.50 93 GLY A CA 1
ATOM 724 C C . GLY A 1 93 ? -3.758 2.824 14.705 1.00 96.50 93 GLY A C 1
ATOM 725 O O . GLY A 1 93 ? -4.520 1.883 14.483 1.00 96.50 93 GLY A O 1
ATOM 726 N N . PHE A 1 94 ? -3.933 4.019 14.124 1.00 96.75 94 PHE A N 1
ATOM 727 C CA . PHE A 1 94 ? -4.993 4.278 13.149 1.00 96.75 94 PHE A CA 1
ATOM 728 C C . PHE A 1 94 ? -4.930 3.263 12.001 1.00 96.75 94 PHE A C 1
ATOM 730 O O . PHE A 1 94 ? -3.856 2.993 11.467 1.00 96.75 94 PHE A O 1
ATOM 737 N N . GLY A 1 95 ? -6.081 2.696 11.632 1.00 96.12 95 GLY A N 1
ATOM 738 C CA . GLY A 1 95 ? -6.219 1.781 10.496 1.00 96.12 95 GLY A CA 1
ATOM 739 C C . GLY A 1 95 ? -5.604 0.386 10.666 1.00 96.12 95 GLY A C 1
ATOM 740 O O . GLY A 1 95 ? -5.877 -0.471 9.834 1.00 96.12 95 GLY A O 1
ATOM 741 N N . VAL A 1 96 ? -4.840 0.117 11.734 1.00 95.31 96 VAL A N 1
ATOM 742 C CA . VAL A 1 96 ? -4.150 -1.174 11.930 1.00 95.31 96 VAL A CA 1
ATOM 743 C C . VAL A 1 96 ? -5.143 -2.328 12.070 1.00 95.31 96 VAL A C 1
ATOM 745 O O . VAL A 1 96 ? -5.014 -3.312 11.356 1.00 95.31 96 VAL A O 1
ATOM 748 N N . ARG A 1 97 ? -6.202 -2.177 12.879 1.00 95.88 97 ARG A N 1
ATOM 749 C CA . ARG A 1 97 ? -7.254 -3.207 12.994 1.00 95.88 97 ARG A CA 1
ATOM 750 C C . ARG A 1 97 ? -7.901 -3.526 11.641 1.00 95.88 97 ARG A C 1
ATOM 752 O O . ARG A 1 97 ? -8.075 -4.682 11.295 1.00 95.88 97 ARG A O 1
ATOM 759 N N . LYS A 1 98 ? -8.209 -2.496 10.846 1.00 95.38 98 LYS A N 1
ATOM 760 C CA . LYS A 1 98 ? -8.792 -2.679 9.508 1.00 95.38 98 LYS A CA 1
ATOM 761 C C . LYS A 1 98 ? -7.840 -3.419 8.557 1.00 95.38 98 LYS A C 1
ATOM 763 O O . LYS A 1 98 ? -8.301 -4.075 7.631 1.00 95.38 98 LYS A O 1
ATOM 768 N N . LEU A 1 99 ? -6.529 -3.269 8.750 1.00 95.38 99 LEU A N 1
ATOM 769 C CA . LEU A 1 99 ? -5.516 -3.995 7.989 1.00 95.38 99 LEU A CA 1
ATOM 770 C C . LEU A 1 99 ? -5.414 -5.467 8.422 1.00 95.38 99 LEU A C 1
ATOM 772 O O . LEU A 1 99 ? -5.155 -6.315 7.579 1.00 95.38 99 LEU A O 1
ATOM 776 N N . GLU A 1 100 ? -5.618 -5.772 9.706 1.00 93.31 100 GLU A N 1
ATOM 777 C CA . GLU A 1 100 ? -5.626 -7.148 10.235 1.00 93.31 100 GLU A CA 1
ATOM 778 C C . GLU A 1 100 ? -6.835 -7.968 9.760 1.00 93.31 100 GLU A C 1
ATOM 780 O O . GLU A 1 100 ? -6.756 -9.189 9.690 1.00 93.31 100 GLU A O 1
ATOM 785 N N . GLU A 1 101 ? -7.943 -7.305 9.430 1.00 93.62 101 GLU A N 1
ATOM 786 C CA . GLU A 1 101 ? -9.194 -7.924 8.962 1.00 93.62 101 GLU A CA 1
ATOM 787 C C . GLU A 1 101 ? -9.184 -8.312 7.464 1.00 93.62 101 GLU A C 1
ATOM 789 O O . GLU A 1 101 ? -10.217 -8.733 6.941 1.00 93.62 101 GLU A O 1
ATOM 794 N N . GLN A 1 102 ? -8.051 -8.138 6.773 1.00 88.25 102 GLN A N 1
ATOM 795 C CA . GLN A 1 102 ? -7.890 -8.355 5.325 1.00 88.25 102 GLN A CA 1
ATOM 796 C C . GLN A 1 102 ? -7.597 -9.808 4.939 1.00 88.25 102 GLN A C 1
ATOM 798 O O . GLN A 1 102 ? -6.934 -10.523 5.722 1.00 88.25 102 GLN A O 1
#

Mean predicted aligned error: 4.22 Å

Solvent-accessible surface area (backbone atoms only — not comparable to full-atom values): 5905 Å² total; per-residue (Å²): 131,85,49,74,68,58,54,52,60,71,35,54,62,51,37,79,46,95,54,77,44,79,45,75,34,37,69,91,45,39,78,82,54,52,62,49,62,44,32,78,41,36,43,88,34,41,26,34,39,36,33,28,57,52,80,77,52,67,96,83,66,59,64,68,60,53,44,52,51,51,52,51,54,46,42,76,46,46,51,51,54,65,77,49,69,42,60,19,14,90,85,79,53,46,43,47,69,68,57,68,75,107

Sequence (102 aa):
SVSASAFRRLLAPVRAQRCIVCYVVDIFDFHGTFLPDLTRLVGDNPVVLAVNKADLLPRDYEQERVKRWVQAAAKDLGSPRVVDTVLVSGRTGFGVRKLEEQ